Protein AF-A0A2V1CZU1-F1 (afdb_monomer)

pLDDT: mean 90.58, std 10.66, range [36.66, 98.12]

Mean predicted aligned error: 4.6 Å

InterPro domains:
  IPR055530 Repeat of unknown function DUF7104 [PF23397] (1-19)
  IPR055530 Repeat of unknown function DUF7104 [PF23397] (21-51)
  IPR055530 Repeat of unknown function DUF7104 [PF23397] (53-82)
  IPR055530 Repeat of unknown function DUF7104 [PF23397] (85-114)
  IPR055530 Repeat of unknown function DUF7104 [PF23397] (117-147)

Foldseek 3Di:
DVVVLLCLLLDQPCSLVVNVVCCVPPVVVDQDDPSSLLSLLLRQHCSLNSNLVCCVPPVVNDDQAQVSLLSLLLRQHCSQSSNVSVCVSQPPVHDDDPSSLLSLLLRQRCSLVNNVVVCVRPFLAAADEPSSLVSLVNRPRCSVSSVVVCVVRHPDHDDD

Organism: NCBI:txid97972

Structure (mmCIF, N/CA/C/O backbone):
data_AF-A0A2V1CZU1-F1
#
_entry.id   AF-A0A2V1CZU1-F1
#
loop_
_atom_site.group_PDB
_atom_site.id
_atom_site.type_symbol
_atom_site.label_atom_id
_atom_site.label_alt_id
_atom_site.label_comp_id
_atom_site.label_asym_id
_atom_site.label_entity_id
_atom_site.label_seq_id
_atom_site.pdbx_PDB_ins_code
_atom_site.Cartn_x
_atom_site.Cartn_y
_atom_site.Cartn_z
_atom_site.occupancy
_atom_site.B_iso_or_equiv
_atom_site.auth_seq_id
_atom_site.auth_comp_id
_atom_site.auth_asym_id
_atom_site.auth_atom_id
_atom_site.pdbx_PDB_model_num
ATOM 1 N N . THR A 1 1 ? -15.386 12.078 17.035 1.00 81.06 1 THR A N 1
ATOM 2 C CA . THR A 1 1 ? -15.206 10.619 17.177 1.00 81.06 1 THR A CA 1
ATOM 3 C C . THR A 1 1 ? -14.234 10.121 16.135 1.00 81.06 1 THR A C 1
ATOM 5 O O . THR A 1 1 ? -13.169 9.688 16.531 1.00 81.06 1 THR A O 1
ATOM 8 N N . GLU A 1 2 ? -14.512 10.308 14.842 1.00 88.62 2 GLU A N 1
ATOM 9 C CA . GLU A 1 2 ? -13.613 9.933 13.735 1.00 88.62 2 GLU A CA 1
ATOM 10 C C . GLU A 1 2 ? -12.186 10.499 13.844 1.00 88.62 2 GLU A C 1
ATOM 12 O O . GLU A 1 2 ? -11.244 9.719 13.841 1.00 88.62 2 GLU A O 1
ATOM 17 N N . GLU A 1 3 ? -12.020 11.810 14.060 1.00 92.81 3 GLU A N 1
ATOM 18 C CA . GLU A 1 3 ? -10.689 12.441 14.201 1.00 92.81 3 GLU A CA 1
ATOM 19 C C . GLU A 1 3 ? -9.799 11.784 15.264 1.00 92.81 3 GLU A C 1
ATOM 21 O O . GLU A 1 3 ? -8.593 11.645 15.081 1.00 92.81 3 GLU A O 1
ATOM 26 N N . ILE A 1 4 ? -10.394 11.337 16.376 1.00 93.69 4 ILE A N 1
ATOM 27 C CA . ILE A 1 4 ? -9.654 10.653 17.441 1.00 93.69 4 ILE A CA 1
ATOM 28 C C . ILE A 1 4 ? -9.198 9.280 16.946 1.00 93.69 4 ILE A C 1
ATOM 30 O O . ILE A 1 4 ? -8.039 8.925 17.126 1.00 93.69 4 ILE A O 1
ATOM 34 N N . ILE A 1 5 ? -10.083 8.522 16.293 1.00 96.19 5 ILE A N 1
ATOM 35 C CA . ILE A 1 5 ? -9.761 7.187 15.773 1.00 96.19 5 ILE A CA 1
ATOM 36 C C . ILE A 1 5 ? -8.696 7.276 14.675 1.00 96.19 5 ILE A C 1
ATOM 38 O O . ILE A 1 5 ? -7.747 6.497 14.678 1.00 96.19 5 ILE A O 1
ATOM 42 N N . LYS A 1 6 ? -8.793 8.272 13.790 1.00 97.31 6 LYS A N 1
ATOM 43 C CA . LYS A 1 6 ? -7.788 8.559 12.762 1.00 97.31 6 LYS A CA 1
ATOM 44 C C . LYS A 1 6 ? -6.435 8.916 13.383 1.00 97.31 6 LYS A C 1
ATOM 46 O O . LYS A 1 6 ? -5.415 8.365 12.977 1.00 97.31 6 LYS A O 1
ATOM 51 N N . ALA A 1 7 ? -6.420 9.787 14.395 1.00 97.19 7 ALA A N 1
ATOM 52 C CA . ALA A 1 7 ? -5.196 10.153 15.108 1.00 97.19 7 ALA A CA 1
ATOM 53 C C . ALA A 1 7 ? -4.551 8.951 15.815 1.00 97.19 7 ALA A C 1
ATOM 55 O O . ALA A 1 7 ? -3.328 8.837 15.836 1.00 97.19 7 ALA A O 1
ATOM 56 N N . VAL A 1 8 ? -5.361 8.042 16.365 1.00 97.19 8 VAL A N 1
ATOM 57 C CA . VAL A 1 8 ? -4.884 6.790 16.967 1.00 97.19 8 VAL A CA 1
ATOM 58 C C . VAL A 1 8 ? -4.310 5.857 15.901 1.00 97.19 8 VAL A C 1
ATOM 60 O O . VAL A 1 8 ? -3.212 5.342 16.085 1.00 97.19 8 VAL A O 1
ATOM 63 N N . ALA A 1 9 ? -4.993 5.687 14.768 1.00 97.50 9 ALA A N 1
ATOM 64 C CA . ALA A 1 9 ? -4.519 4.849 13.668 1.00 97.50 9 ALA A CA 1
ATOM 65 C C . ALA A 1 9 ? -3.177 5.334 13.086 1.00 97.50 9 ALA A C 1
ATOM 67 O O . ALA A 1 9 ? -2.293 4.531 12.787 1.00 97.50 9 ALA A O 1
ATOM 68 N N . GLY A 1 10 ? -2.999 6.653 12.983 1.00 97.12 10 GLY A N 1
ATOM 69 C CA . GLY A 1 10 ? -1.752 7.283 12.546 1.00 97.12 10 GLY A CA 1
ATOM 70 C C . GLY A 1 10 ? -0.677 7.418 13.634 1.00 97.12 10 GLY A C 1
ATOM 71 O O . GLY A 1 10 ? 0.387 7.972 13.364 1.00 97.12 10 GLY A O 1
ATOM 72 N N . ASN A 1 11 ? -0.926 6.966 14.867 1.00 97.44 11 ASN A N 1
ATOM 73 C CA . ASN A 1 11 ? 0.036 7.103 15.956 1.00 97.44 11 ASN A CA 1
ATOM 74 C C . ASN A 1 11 ? 1.148 6.049 15.839 1.00 97.44 11 ASN A C 1
ATOM 76 O O . ASN A 1 11 ? 0.887 4.849 15.856 1.00 97.44 11 ASN A O 1
ATOM 80 N N . THR A 1 12 ? 2.397 6.505 15.747 1.00 95.25 12 THR A N 1
ATOM 81 C CA . THR A 1 12 ? 3.574 5.652 15.512 1.00 95.25 12 THR A CA 1
ATOM 82 C C . THR A 1 12 ? 4.163 5.022 16.777 1.00 95.25 12 THR A C 1
ATOM 84 O O . THR A 1 12 ? 5.181 4.345 16.686 1.00 95.25 12 THR A O 1
ATOM 87 N N . GLU A 1 13 ? 3.609 5.313 17.956 1.00 93.56 13 GLU A N 1
ATOM 88 C CA . GLU A 1 13 ? 4.175 4.886 19.240 1.00 93.56 13 GLU A CA 1
ATOM 89 C C . GLU A 1 13 ? 3.252 3.883 19.944 1.00 93.56 13 GLU A C 1
ATOM 91 O O . GLU A 1 13 ? 3.618 2.725 20.079 1.00 93.56 13 GLU A O 1
ATOM 96 N N . ASN A 1 14 ? 2.046 4.304 20.344 1.00 93.44 14 ASN A N 1
ATOM 97 C CA . ASN A 1 14 ? 1.077 3.473 21.081 1.00 93.44 14 ASN A CA 1
ATOM 98 C C . ASN A 1 14 ? -0.254 3.311 20.319 1.00 93.44 14 ASN A C 1
ATOM 100 O O . ASN A 1 14 ? -1.307 3.094 20.924 1.00 93.44 14 ASN A O 1
ATOM 104 N N . GLY A 1 15 ? -0.251 3.528 18.997 1.00 93.44 15 GLY A N 1
ATOM 105 C CA . GLY A 1 15 ? -1.468 3.508 18.180 1.00 93.44 15 GLY A CA 1
ATOM 106 C C . GLY A 1 15 ? -2.199 2.171 18.241 1.00 93.44 15 GLY A C 1
ATOM 107 O O . GLY A 1 15 ? -3.422 2.144 18.361 1.00 93.44 15 GLY A O 1
ATOM 108 N N . THR A 1 16 ? -1.449 1.070 18.247 1.00 94.88 16 THR A N 1
ATOM 109 C CA . THR A 1 16 ? -1.988 -0.290 18.323 1.00 94.88 16 THR A CA 1
ATOM 110 C C . THR A 1 16 ? -2.690 -0.548 19.655 1.00 94.88 16 THR A C 1
ATOM 112 O O . THR A 1 16 ? -3.846 -0.961 19.664 1.00 94.88 16 THR A O 1
ATOM 115 N N . GLU A 1 17 ? -2.037 -0.270 20.786 1.00 96.56 17 GLU A N 1
ATOM 116 C CA . GLU A 1 17 ? -2.588 -0.501 22.126 1.00 96.56 17 GLU A CA 1
ATOM 117 C C . GLU A 1 17 ? -3.839 0.345 22.362 1.00 96.56 17 GLU A C 1
ATOM 119 O O . GLU A 1 17 ? -4.847 -0.148 22.873 1.00 96.56 17 GLU A O 1
ATOM 124 N N . VAL A 1 18 ? -3.798 1.617 21.955 1.00 96.19 18 VAL A N 1
ATOM 125 C CA . VAL A 1 18 ? -4.944 2.517 22.104 1.00 96.19 18 VAL A CA 1
ATOM 126 C C . VAL A 1 18 ? -6.090 2.097 21.180 1.00 96.19 18 VAL A C 1
ATOM 128 O O . VAL A 1 18 ? -7.238 2.102 21.623 1.00 96.19 18 VAL A O 1
ATOM 131 N N . MET A 1 19 ? -5.814 1.690 19.935 1.00 96.12 19 MET A N 1
ATOM 132 C CA . MET A 1 19 ? -6.851 1.195 19.021 1.00 96.12 19 MET A CA 1
ATOM 133 C C . MET A 1 19 ? -7.529 -0.061 19.576 1.00 96.12 19 MET A C 1
ATOM 135 O O . MET A 1 19 ? -8.756 -0.133 19.582 1.00 96.12 19 MET A O 1
ATOM 139 N N . THR A 1 20 ? -6.751 -1.011 20.102 1.00 96.00 20 THR A N 1
ATOM 140 C CA . THR A 1 20 ? -7.276 -2.226 20.741 1.00 96.00 20 THR A CA 1
ATOM 141 C C . THR A 1 20 ? -8.222 -1.880 21.887 1.00 96.00 20 THR A C 1
ATOM 143 O O . THR A 1 20 ? -9.376 -2.303 21.872 1.00 96.00 20 THR A O 1
ATOM 146 N N . LEU A 1 21 ? -7.793 -1.030 22.828 1.00 95.88 21 LEU A N 1
ATOM 147 C CA . LEU A 1 21 ? -8.630 -0.630 23.964 1.00 95.88 21 LEU A CA 1
ATOM 148 C C . LEU A 1 21 ? -9.937 0.038 23.519 1.00 95.88 21 LEU A C 1
ATOM 150 O O . LEU A 1 21 ? -10.995 -0.218 24.100 1.00 95.88 21 LEU A O 1
ATOM 154 N N . LEU A 1 22 ? -9.875 0.891 22.495 1.00 94.44 22 LEU A N 1
ATOM 155 C CA . LEU A 1 22 ? -11.045 1.579 21.957 1.00 94.44 22 LEU A CA 1
ATOM 156 C C . LEU A 1 22 ? -12.037 0.602 21.317 1.00 94.44 22 LEU A C 1
ATOM 158 O O . LEU A 1 22 ? -13.234 0.700 21.586 1.00 94.44 22 LEU A O 1
ATOM 162 N N . LEU A 1 23 ? -11.553 -0.351 20.518 1.00 92.38 23 LEU A N 1
ATOM 163 C CA . LEU A 1 23 ? -12.398 -1.361 19.881 1.00 92.38 23 LEU A CA 1
ATOM 164 C C . LEU A 1 23 ? -13.007 -2.334 20.900 1.00 92.38 23 LEU A C 1
ATOM 166 O O . LEU A 1 23 ? -14.179 -2.676 20.771 1.00 92.38 23 LEU A O 1
ATOM 170 N N . GLU A 1 24 ? -12.269 -2.719 21.942 1.00 93.56 24 GLU A N 1
ATOM 171 C CA . GLU A 1 24 ? -12.769 -3.608 23.001 1.00 93.56 24 GLU A CA 1
ATOM 172 C C . GLU A 1 24 ? -13.875 -2.969 23.851 1.00 93.56 24 GLU A C 1
ATOM 174 O O . GLU A 1 24 ? -14.840 -3.636 24.216 1.00 93.56 24 GLU A O 1
ATOM 179 N N . HIS A 1 25 ? -13.752 -1.678 24.178 1.00 94.00 25 HIS A N 1
ATOM 180 C CA . HIS A 1 25 ? -14.673 -1.020 25.113 1.00 94.00 25 HIS A CA 1
ATOM 181 C C . HIS A 1 25 ? -15.806 -0.259 24.422 1.00 94.00 25 HIS A C 1
ATOM 183 O O . HIS A 1 25 ? -16.839 -0.014 25.043 1.00 94.00 25 HIS A O 1
ATOM 189 N N . ARG A 1 26 ? -15.601 0.180 23.173 1.00 91.81 26 ARG A N 1
ATOM 190 C CA . ARG A 1 26 ? -16.533 1.047 22.430 1.00 91.81 26 ARG A CA 1
ATOM 191 C C . ARG A 1 26 ? -16.627 0.690 20.944 1.00 91.81 26 ARG A C 1
ATOM 193 O O . ARG A 1 26 ? -16.962 1.551 20.133 1.00 91.81 26 ARG A O 1
ATOM 200 N N . GLY A 1 27 ? -16.341 -0.558 20.572 1.00 88.19 27 GLY A N 1
ATOM 201 C CA . GLY A 1 27 ? -16.306 -1.011 19.177 1.00 88.19 27 GLY A CA 1
ATOM 202 C C . GLY A 1 27 ? -17.561 -0.667 18.370 1.00 88.19 27 GLY A C 1
ATOM 203 O O . GLY A 1 27 ? -17.436 -0.164 17.253 1.00 88.19 27 GLY A O 1
ATOM 204 N N . ASP A 1 28 ? -18.746 -0.841 18.960 1.00 89.00 28 ASP A N 1
ATOM 205 C CA . ASP A 1 28 ? -20.041 -0.551 18.319 1.00 89.00 28 ASP A CA 1
ATOM 206 C C . ASP A 1 28 ? -20.272 0.949 18.061 1.00 89.00 28 ASP A C 1
ATOM 208 O O . ASP A 1 28 ? -21.059 1.334 17.198 1.00 89.00 28 ASP A O 1
ATOM 212 N N . GLU A 1 29 ? -19.578 1.818 18.797 1.00 90.81 29 GLU A N 1
ATOM 213 C CA . GLU A 1 29 ? -19.646 3.273 18.634 1.00 90.81 29 GLU A CA 1
ATOM 214 C C . GLU A 1 29 ? -18.592 3.801 17.647 1.00 90.81 29 GLU A C 1
ATOM 216 O O . GLU A 1 29 ? -18.620 4.974 17.254 1.00 90.81 29 GLU A O 1
ATOM 221 N N . ILE A 1 30 ? -17.635 2.952 17.266 1.00 90.88 30 ILE A N 1
ATOM 222 C CA . ILE A 1 30 ? -16.520 3.296 16.393 1.00 90.88 30 ILE A CA 1
ATOM 223 C C . ILE A 1 30 ? -16.853 2.886 14.965 1.00 90.88 30 ILE A C 1
ATOM 225 O O . ILE A 1 30 ? -17.079 1.716 14.648 1.00 90.88 30 ILE A O 1
ATOM 229 N N . LYS A 1 31 ? -16.815 3.881 14.081 1.00 91.06 31 LYS A N 1
ATOM 230 C CA . LYS A 1 31 ? -16.886 3.683 12.639 1.00 91.06 31 LYS A CA 1
ATOM 231 C C . LYS A 1 31 ? -15.475 3.659 12.065 1.00 91.06 31 LYS A C 1
ATOM 233 O O . LYS A 1 31 ? -14.727 4.619 12.252 1.00 91.06 31 LYS A O 1
ATOM 238 N N . ILE A 1 32 ? -15.138 2.591 11.348 1.00 94.00 32 ILE A N 1
ATOM 239 C CA . ILE A 1 32 ? -13.902 2.519 10.570 1.00 94.00 32 ILE A CA 1
ATOM 240 C C . ILE A 1 32 ? -14.173 3.171 9.215 1.00 94.00 32 ILE A C 1
ATOM 242 O O . ILE A 1 32 ? -14.901 2.633 8.386 1.00 94.00 32 ILE A O 1
ATOM 246 N N . THR A 1 33 ? -13.667 4.389 9.028 1.00 95.31 33 THR A N 1
ATOM 247 C CA . THR A 1 33 ? -13.812 5.147 7.779 1.00 95.31 33 THR A CA 1
ATOM 248 C C . THR A 1 33 ? -12.577 4.990 6.903 1.00 95.31 33 THR A C 1
ATOM 250 O O . THR A 1 33 ? -11.516 4.591 7.382 1.00 95.31 33 THR A O 1
ATOM 253 N N . GLU A 1 34 ? -12.693 5.333 5.619 1.00 95.00 34 GLU A N 1
ATOM 254 C CA . GLU A 1 34 ? -11.558 5.300 4.690 1.00 95.00 34 GLU A CA 1
ATOM 255 C C . GLU A 1 34 ? -10.370 6.118 5.216 1.00 95.00 34 GLU A C 1
ATOM 257 O O . GLU A 1 34 ? -9.238 5.652 5.160 1.00 95.00 34 GLU A O 1
ATOM 262 N N . GLU A 1 35 ? -10.609 7.2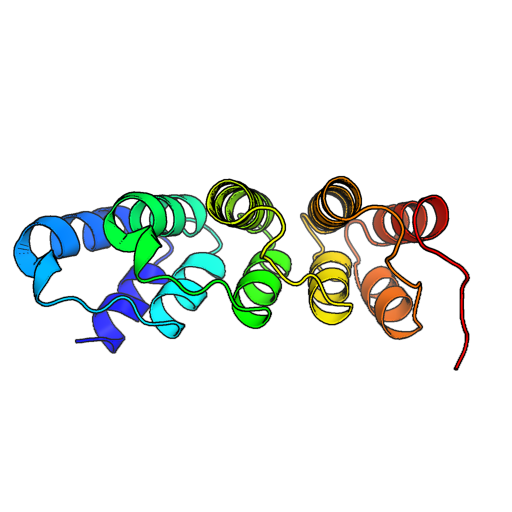78 5.836 1.00 96.31 35 GLU A N 1
ATOM 263 C CA . GLU A 1 35 ? -9.528 8.086 6.406 1.00 96.31 35 GLU A CA 1
ATOM 264 C C . GLU A 1 35 ? -8.801 7.413 7.576 1.00 96.31 35 GLU A C 1
ATOM 266 O O . GLU A 1 35 ? -7.586 7.567 7.708 1.00 96.31 35 GLU A O 1
ATOM 271 N N . VAL A 1 36 ? -9.514 6.655 8.417 1.00 97.06 36 VAL A N 1
ATOM 272 C CA . VAL A 1 36 ? -8.903 5.862 9.497 1.00 97.06 36 VAL A CA 1
ATOM 273 C C . VAL A 1 36 ? -8.010 4.773 8.908 1.00 97.06 36 VAL A C 1
ATOM 275 O O . VAL A 1 36 ? -6.888 4.569 9.371 1.00 97.06 36 VAL A O 1
ATOM 278 N N . VAL A 1 37 ? -8.493 4.095 7.867 1.00 97.44 37 VAL A N 1
ATOM 279 C CA . VAL A 1 37 ? -7.763 3.015 7.195 1.00 97.44 37 VAL A CA 1
ATOM 280 C C . VAL A 1 37 ? -6.534 3.565 6.460 1.00 97.44 37 VAL A C 1
ATOM 282 O O . VAL A 1 37 ? -5.449 3.006 6.593 1.00 97.44 37 VAL A O 1
ATOM 285 N N . MET A 1 38 ? -6.653 4.701 5.765 1.00 98.06 38 MET A N 1
ATOM 286 C CA . MET A 1 38 ? -5.513 5.384 5.140 1.00 98.06 38 MET A CA 1
ATOM 287 C C . MET A 1 38 ? -4.479 5.839 6.175 1.00 98.06 38 MET A C 1
ATOM 289 O O 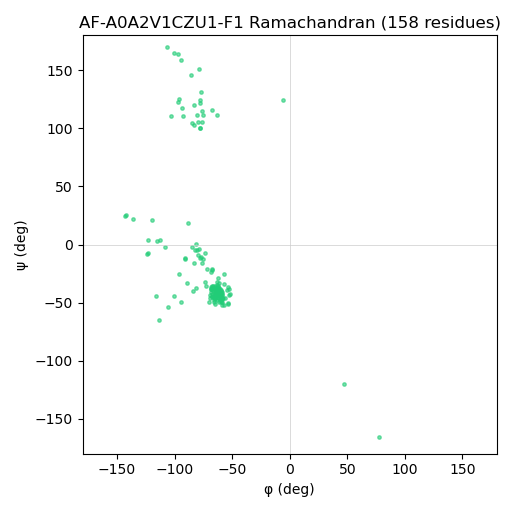. MET A 1 38 ? -3.280 5.697 5.942 1.00 98.06 38 MET A O 1
ATOM 293 N N . ALA A 1 39 ? -4.918 6.349 7.332 1.00 98.06 39 ALA A N 1
ATOM 294 C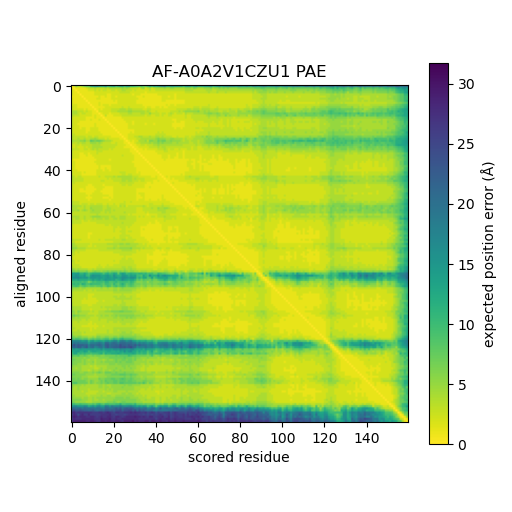 CA . ALA A 1 39 ? -4.008 6.727 8.412 1.00 98.06 39 ALA A CA 1
ATOM 295 C C . ALA A 1 39 ? -3.226 5.519 8.951 1.00 98.06 39 ALA A C 1
ATOM 297 O O . ALA A 1 39 ? -2.027 5.639 9.196 1.00 98.06 39 ALA A O 1
ATOM 298 N N . ALA A 1 40 ? -3.871 4.355 9.080 1.00 98.12 40 ALA A N 1
ATOM 299 C CA . ALA A 1 40 ? -3.195 3.110 9.437 1.00 98.12 40 ALA A CA 1
ATOM 300 C C . ALA A 1 40 ? -2.211 2.661 8.342 1.00 98.12 40 ALA A C 1
ATOM 302 O O . ALA A 1 40 ? -1.055 2.375 8.636 1.00 98.12 40 ALA A O 1
ATOM 303 N N . ALA A 1 41 ? -2.625 2.652 7.073 1.00 98.12 41 ALA A N 1
ATOM 304 C CA . ALA A 1 41 ? -1.770 2.230 5.962 1.00 98.12 41 ALA A CA 1
ATOM 305 C C . ALA A 1 41 ? -0.538 3.133 5.762 1.00 98.12 41 ALA A C 1
ATOM 307 O O . ALA A 1 41 ? 0.542 2.647 5.425 1.00 98.12 41 ALA A O 1
ATOM 308 N N . GLY A 1 42 ? -0.678 4.438 6.006 1.00 97.88 42 GLY A N 1
ATOM 309 C CA . GLY A 1 42 ? 0.413 5.414 5.942 1.00 97.88 42 GLY A CA 1
ATOM 310 C C . GLY A 1 42 ? 1.280 5.487 7.204 1.00 97.88 42 GLY A C 1
ATOM 311 O O . GLY A 1 42 ? 2.268 6.220 7.221 1.00 97.88 42 GLY A O 1
ATOM 312 N N . ASN A 1 43 ? 0.941 4.755 8.268 1.00 97.94 43 ASN A N 1
ATOM 313 C CA . ASN A 1 43 ? 1.714 4.751 9.506 1.00 97.94 43 ASN A CA 1
ATOM 314 C C . ASN A 1 43 ? 2.986 3.907 9.327 1.00 97.94 43 ASN A C 1
ATOM 316 O O . ASN A 1 43 ? 2.945 2.695 9.117 1.00 97.94 43 ASN A O 1
ATOM 320 N N . SER A 1 44 ? 4.141 4.561 9.407 1.00 95.31 44 SER A N 1
ATOM 321 C CA . SER A 1 44 ? 5.437 3.955 9.099 1.00 95.31 44 SER A CA 1
ATOM 322 C C . SER A 1 44 ? 6.026 3.094 10.216 1.00 95.31 44 SER A C 1
ATOM 324 O O . SER A 1 44 ? 7.026 2.427 9.992 1.00 95.31 44 SER A O 1
ATOM 326 N N . LYS A 1 45 ? 5.460 3.091 11.427 1.00 94.44 45 LYS A N 1
ATOM 327 C CA . LYS A 1 45 ? 5.992 2.263 12.526 1.00 94.44 45 LYS A CA 1
ATOM 328 C C . LYS A 1 45 ? 5.023 1.197 12.998 1.00 94.44 45 LYS A C 1
ATOM 330 O O . LYS A 1 45 ? 5.433 0.070 13.229 1.00 94.44 45 LYS A O 1
ATOM 335 N N . SER A 1 46 ? 3.757 1.571 13.155 1.00 95.38 46 SER A N 1
ATOM 336 C CA . SER A 1 46 ? 2.709 0.701 13.703 1.00 95.38 46 SER A CA 1
ATOM 337 C C . SER A 1 46 ? 1.631 0.384 12.672 1.00 95.38 46 SER A C 1
ATOM 339 O O . SER A 1 46 ? 0.632 -0.252 12.999 1.00 95.38 46 SER A O 1
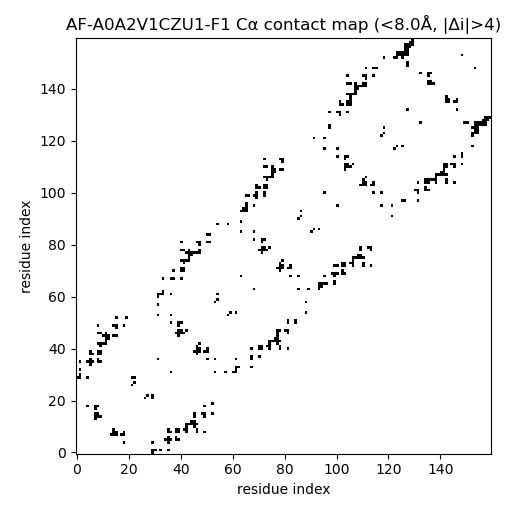ATOM 341 N N . GLY A 1 47 ? 1.787 0.851 11.427 1.00 96.75 47 GLY A N 1
ATOM 342 C CA . GLY A 1 47 ? 0.752 0.720 10.406 1.00 96.75 47 GLY A CA 1
ATOM 343 C C . GLY A 1 47 ? 0.409 -0.722 10.094 1.00 96.75 47 GLY A C 1
ATOM 344 O O . GLY A 1 47 ? -0.763 -1.049 9.959 1.00 96.75 47 GLY A O 1
ATOM 345 N N . LYS A 1 48 ? 1.401 -1.616 10.083 1.00 97.19 48 LYS A N 1
ATOM 346 C CA . LYS A 1 48 ? 1.168 -3.051 9.917 1.00 97.19 48 LYS A CA 1
ATOM 347 C C . LYS A 1 48 ? 0.261 -3.610 11.016 1.00 97.19 48 LYS A C 1
ATOM 349 O O . LYS A 1 48 ? -0.716 -4.288 10.710 1.00 97.19 48 LYS A O 1
ATOM 354 N N . GLU A 1 49 ? 0.580 -3.356 12.280 1.00 97.88 49 GLU A N 1
ATOM 355 C CA . GLU A 1 49 ? -0.144 -3.894 13.434 1.00 97.88 49 GLU A CA 1
ATOM 356 C C . GLU A 1 49 ? -1.553 -3.308 13.531 1.00 97.88 49 GLU A C 1
ATOM 358 O O . GLU A 1 49 ? -2.516 -4.057 13.705 1.00 97.88 49 GLU A O 1
ATOM 363 N N . VAL A 1 50 ? -1.691 -1.991 13.347 1.00 97.75 50 VAL A N 1
ATOM 364 C CA . VAL A 1 50 ? -2.998 -1.323 13.318 1.00 97.75 50 VAL A CA 1
ATOM 365 C C . VAL A 1 50 ? -3.833 -1.847 12.150 1.00 97.75 50 VAL A C 1
ATOM 367 O O . VAL A 1 50 ? -4.999 -2.187 12.337 1.00 97.75 50 VAL A O 1
ATOM 370 N N . MET A 1 51 ? -3.258 -1.967 10.952 1.00 97.69 51 MET A N 1
ATOM 371 C CA . MET A 1 51 ? -3.998 -2.433 9.780 1.00 97.69 51 MET A CA 1
ATOM 372 C C . MET A 1 51 ? -4.408 -3.901 9.916 1.00 97.69 51 MET A C 1
ATOM 374 O O . MET A 1 51 ? -5.535 -4.264 9.583 1.00 97.69 51 MET A O 1
ATOM 378 N N . LYS A 1 52 ? -3.548 -4.743 10.494 1.00 97.31 52 LYS A N 1
ATOM 379 C CA . LYS A 1 52 ? -3.897 -6.124 10.831 1.00 97.31 52 LYS A CA 1
ATOM 380 C C . LYS A 1 52 ? -5.094 -6.181 11.786 1.00 97.31 52 LYS A C 1
ATOM 382 O O . LYS A 1 52 ? -6.060 -6.878 11.490 1.00 97.31 52 LYS A O 1
ATOM 387 N N . LEU A 1 53 ? -5.065 -5.407 12.872 1.00 96.31 53 LEU A N 1
ATOM 388 C CA . LEU A 1 53 ? -6.159 -5.334 13.846 1.00 96.31 53 LEU A CA 1
ATOM 389 C C . LEU A 1 53 ? -7.482 -4.903 13.190 1.00 96.31 53 LEU A C 1
ATOM 391 O O . LEU A 1 53 ? -8.523 -5.521 13.415 1.00 96.31 53 LEU A O 1
ATOM 395 N N . LEU A 1 54 ? -7.441 -3.860 12.355 1.00 95.62 54 LEU A N 1
ATOM 396 C CA . LEU A 1 54 ? -8.619 -3.356 11.648 1.00 95.62 54 LEU A CA 1
ATOM 397 C C . LEU A 1 54 ? -9.197 -4.397 10.673 1.00 95.62 54 LEU 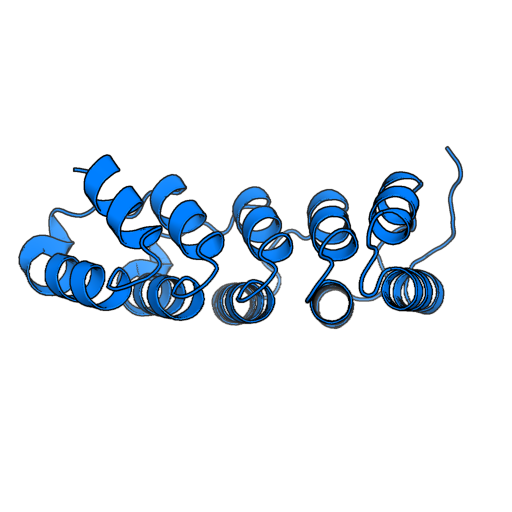A C 1
ATOM 399 O O . LEU A 1 54 ? -10.413 -4.574 10.629 1.00 95.62 54 LEU A O 1
ATOM 403 N N . LEU A 1 55 ? -8.350 -5.113 9.926 1.00 94.69 55 LEU A N 1
ATOM 404 C CA . LEU A 1 55 ? -8.787 -6.163 8.997 1.00 94.69 55 LEU A CA 1
ATOM 405 C C . LEU A 1 55 ? -9.355 -7.392 9.719 1.00 94.69 55 LEU A C 1
ATOM 407 O O . LEU A 1 55 ? -10.336 -7.968 9.250 1.00 94.69 55 LEU A O 1
ATOM 411 N N . GLU A 1 56 ? -8.768 -7.791 10.849 1.00 93.62 56 GLU A N 1
ATOM 412 C CA . GL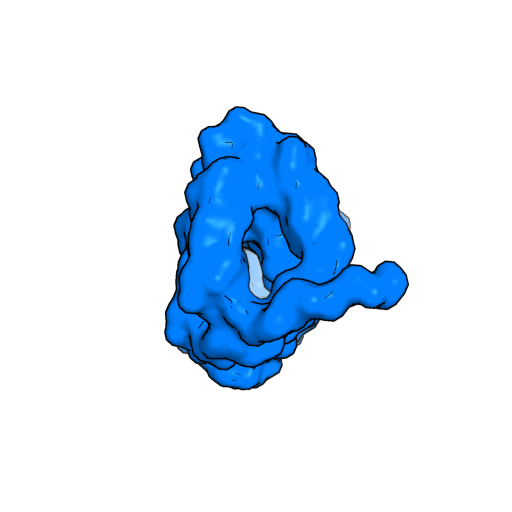U A 1 56 ? -9.225 -8.946 11.633 1.00 93.62 56 GLU A CA 1
ATOM 413 C C . GLU A 1 56 ? -10.575 -8.688 12.308 1.00 93.62 56 GLU A C 1
ATOM 415 O O . GLU A 1 56 ? -11.454 -9.548 12.269 1.00 93.62 56 GLU A O 1
ATOM 420 N N . LEU A 1 57 ? -10.760 -7.505 12.900 1.00 91.94 57 LEU A N 1
ATOM 421 C CA . LEU A 1 57 ? -11.968 -7.194 13.666 1.00 91.94 57 LEU A CA 1
ATOM 422 C C . LEU A 1 57 ? -13.090 -6.595 12.815 1.00 91.94 57 LEU A C 1
ATOM 424 O O . LEU A 1 57 ? -14.261 -6.799 13.126 1.00 91.94 57 LEU A O 1
ATOM 428 N N . ARG A 1 58 ? -12.751 -5.819 11.778 1.00 90.75 58 ARG A N 1
ATOM 429 C CA . ARG A 1 58 ? -13.701 -4.989 11.013 1.00 90.75 58 ARG A CA 1
ATOM 430 C C . ARG A 1 58 ? -13.479 -5.071 9.502 1.00 90.75 58 ARG A C 1
ATOM 432 O O . ARG A 1 58 ? -13.916 -4.191 8.768 1.00 90.75 58 ARG A O 1
ATOM 439 N N . GLY A 1 59 ? -12.831 -6.129 9.011 1.00 90.12 59 GLY A N 1
ATOM 440 C CA . GLY A 1 59 ? -12.460 -6.263 7.599 1.00 90.12 59 GLY A CA 1
ATOM 441 C C . GLY A 1 59 ? -13.620 -6.181 6.602 1.00 90.12 59 GLY A C 1
ATOM 442 O O . GLY A 1 59 ? -13.396 -5.793 5.461 1.00 90.12 59 GLY A O 1
ATOM 443 N N . ASP A 1 60 ? -14.850 -6.502 7.013 1.00 89.94 60 ASP A N 1
ATOM 444 C CA . ASP A 1 60 ? -16.039 -6.400 6.150 1.00 89.94 60 ASP A CA 1
ATOM 445 C C . ASP A 1 60 ? -16.530 -4.955 5.960 1.00 89.94 60 ASP A C 1
ATOM 447 O O . ASP A 1 60 ? -17.286 -4.675 5.033 1.00 89.94 60 ASP A O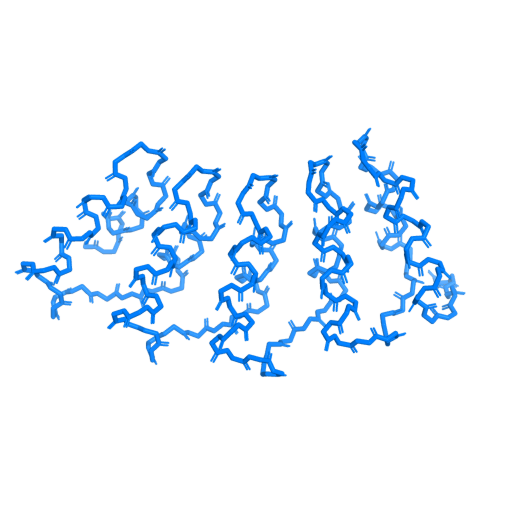 1
ATOM 451 N N . GLU A 1 61 ? -16.075 -4.024 6.801 1.00 90.38 61 GLU A N 1
ATOM 452 C CA . GLU A 1 61 ? -16.361 -2.588 6.678 1.00 90.38 61 GLU A CA 1
ATOM 453 C C . GLU A 1 61 ? -15.316 -1.849 5.842 1.00 90.38 61 GLU A C 1
ATOM 455 O O . GLU A 1 61 ? -15.518 -0.694 5.464 1.00 90.38 61 GLU A O 1
ATOM 460 N N . ILE A 1 62 ? -14.188 -2.502 5.562 1.00 92.00 62 ILE A N 1
ATOM 461 C CA . ILE A 1 62 ? -13.053 -1.891 4.886 1.00 92.00 62 ILE A CA 1
ATOM 462 C C . ILE A 1 62 ? -13.179 -2.128 3.387 1.00 92.00 62 ILE A C 1
ATOM 464 O O . ILE A 1 62 ? -12.997 -3.236 2.878 1.00 92.00 62 ILE A O 1
ATOM 468 N N . ASN A 1 63 ? -13.435 -1.039 2.669 1.00 90.44 63 ASN A N 1
ATOM 469 C CA . ASN A 1 63 ? -13.315 -1.009 1.222 1.00 90.44 63 ASN A CA 1
ATOM 470 C C . ASN A 1 63 ? -11.853 -0.758 0.854 1.00 90.44 63 ASN A C 1
ATOM 472 O O . ASN A 1 63 ? -11.285 0.267 1.228 1.00 90.44 63 ASN A O 1
ATOM 476 N N . ILE A 1 64 ? -11.246 -1.691 0.121 1.00 90.62 64 ILE A N 1
ATOM 477 C CA . ILE A 1 64 ? -9.882 -1.518 -0.380 1.00 90.62 64 ILE A CA 1
ATOM 478 C C . ILE A 1 64 ? -9.953 -0.708 -1.672 1.00 90.62 64 ILE A C 1
ATOM 480 O O . ILE A 1 64 ? -10.364 -1.222 -2.710 1.00 90.62 64 ILE A O 1
ATOM 484 N N . THR A 1 65 ? -9.607 0.574 -1.577 1.00 92.44 65 THR A N 1
ATOM 485 C CA . THR A 1 65 ? -9.585 1.516 -2.700 1.00 92.44 65 THR A CA 1
ATOM 486 C C . THR A 1 65 ? -8.190 1.604 -3.311 1.00 92.44 65 THR A C 1
ATOM 488 O O . THR A 1 65 ? -7.195 1.290 -2.659 1.00 92.44 65 THR A O 1
ATOM 491 N N . GLU A 1 66 ? -8.100 2.059 -4.562 1.00 92.19 66 GLU A N 1
ATOM 492 C CA . GLU A 1 66 ? -6.816 2.356 -5.212 1.00 92.19 66 GLU A CA 1
ATOM 493 C C . GLU A 1 66 ? -5.965 3.308 -4.356 1.00 92.19 66 GLU A C 1
ATOM 495 O O . GLU A 1 66 ? -4.776 3.067 -4.153 1.00 92.19 66 GLU A O 1
ATOM 500 N N . GLU A 1 67 ? -6.586 4.349 -3.787 1.00 95.38 67 GLU A N 1
ATOM 501 C CA . GLU A 1 67 ? -5.892 5.332 -2.952 1.00 95.38 67 GLU A CA 1
ATOM 502 C C . GLU A 1 67 ? -5.281 4.689 -1.705 1.00 95.38 67 GLU A C 1
ATOM 504 O O . GLU A 1 67 ? -4.129 4.968 -1.372 1.00 95.38 67 GLU A O 1
ATOM 509 N N . LEU A 1 68 ? -6.002 3.772 -1.052 1.00 95.88 68 LEU A N 1
ATOM 510 C CA . LEU A 1 68 ? -5.476 3.031 0.090 1.00 95.88 68 LEU A CA 1
ATOM 511 C C . LEU A 1 68 ? -4.221 2.228 -0.280 1.00 95.88 68 LEU A C 1
ATOM 513 O O . LEU A 1 68 ? -3.229 2.244 0.453 1.00 95.88 68 LEU A O 1
ATOM 517 N N . VAL A 1 69 ? -4.246 1.538 -1.423 1.00 95.50 69 VAL A N 1
ATOM 518 C CA . VAL A 1 69 ? -3.099 0.745 -1.886 1.00 95.50 69 VAL A CA 1
ATOM 519 C C . VAL A 1 69 ? -1.942 1.657 -2.283 1.00 95.50 69 VAL A C 1
ATOM 521 O O . VAL A 1 69 ? -0.796 1.352 -1.964 1.00 95.50 69 VAL A O 1
ATOM 524 N N . LYS A 1 70 ? -2.221 2.808 -2.905 1.00 96.56 70 LYS A N 1
ATOM 525 C CA . LYS A 1 70 ? -1.213 3.821 -3.242 1.00 96.56 70 LYS A CA 1
ATOM 526 C C . LYS A 1 70 ? -0.533 4.384 -1.991 1.00 96.56 70 LYS A C 1
ATOM 528 O O . LYS A 1 70 ? 0.692 4.498 -1.959 1.00 96.56 70 LYS A O 1
ATOM 533 N N . VAL A 1 71 ? -1.302 4.683 -0.941 1.00 97.88 71 VAL A N 1
ATOM 534 C CA . VAL A 1 71 ? -0.772 5.117 0.364 1.00 97.88 71 VAL A CA 1
ATOM 535 C C . VAL A 1 71 ? 0.136 4.042 0.961 1.00 97.88 71 VAL A C 1
ATOM 537 O O . VAL A 1 71 ? 1.249 4.352 1.388 1.00 97.88 71 VAL A O 1
ATOM 540 N N . ALA A 1 72 ? -0.294 2.778 0.946 1.00 97.62 72 ALA A N 1
ATOM 541 C CA . ALA A 1 72 ? 0.531 1.668 1.414 1.00 97.62 72 ALA A CA 1
ATOM 542 C C . ALA A 1 72 ? 1.809 1.505 0.568 1.00 97.62 72 ALA A C 1
ATOM 544 O O . ALA A 1 72 ? 2.891 1.337 1.119 1.00 97.62 72 ALA A O 1
ATOM 545 N N . ALA A 1 73 ? 1.720 1.631 -0.757 1.00 97.44 73 ALA A N 1
ATOM 546 C CA . ALA A 1 73 ? 2.859 1.533 -1.672 1.00 97.44 73 ALA A CA 1
ATOM 547 C C . ALA A 1 73 ? 3.912 2.627 -1.433 1.00 97.44 73 ALA A C 1
ATOM 549 O O . ALA A 1 73 ? 5.113 2.369 -1.531 1.00 97.44 73 ALA A O 1
ATOM 550 N N . GLY A 1 74 ? 3.474 3.833 -1.065 1.00 97.44 74 GLY A N 1
ATOM 551 C CA . GLY A 1 74 ? 4.355 4.939 -0.691 1.00 97.44 74 GLY A CA 1
ATOM 552 C C . GLY A 1 74 ? 4.944 4.847 0.723 1.00 97.44 74 GLY A C 1
ATOM 553 O O . GLY A 1 74 ? 5.865 5.598 1.045 1.00 97.44 74 GLY A O 1
ATOM 554 N N . ASN A 1 75 ? 4.452 3.948 1.582 1.00 97.94 75 ASN A N 1
ATOM 555 C CA . ASN A 1 75 ? 4.972 3.785 2.938 1.00 97.94 75 ASN A CA 1
ATOM 556 C C . ASN A 1 75 ? 6.322 3.047 2.901 1.00 97.94 75 ASN A C 1
ATOM 558 O O . ASN A 1 75 ? 6.418 1.866 2.564 1.00 97.94 75 ASN A O 1
ATOM 562 N N . THR A 1 76 ? 7.388 3.770 3.235 1.00 96.06 76 THR A N 1
ATOM 563 C CA . THR A 1 76 ? 8.777 3.314 3.089 1.00 96.06 76 THR A CA 1
ATOM 564 C C . THR A 1 76 ? 9.189 2.241 4.093 1.00 96.06 76 THR A C 1
ATOM 566 O O . THR A 1 76 ? 10.130 1.498 3.819 1.00 96.06 76 THR A O 1
ATOM 569 N N . GLU A 1 77 ? 8.482 2.121 5.215 1.00 96.06 77 GLU A N 1
ATOM 570 C CA . GLU A 1 77 ? 8.854 1.227 6.317 1.00 96.06 77 GLU A CA 1
ATOM 571 C C . GLU A 1 77 ? 7.969 -0.025 6.384 1.00 96.06 77 GLU A C 1
ATOM 573 O O . GLU A 1 77 ? 8.484 -1.136 6.368 1.00 96.06 77 GLU A O 1
ATOM 578 N N . CYS A 1 78 ? 6.641 0.142 6.440 1.00 95.56 78 CYS A N 1
ATOM 579 C CA . CYS A 1 78 ? 5.687 -0.968 6.617 1.00 95.56 78 CYS A CA 1
ATOM 580 C C . CYS A 1 78 ? 4.801 -1.215 5.388 1.00 95.56 78 CYS A C 1
ATOM 582 O O . CYS A 1 78 ? 3.879 -2.033 5.439 1.00 95.56 78 CYS A O 1
ATOM 584 N N . GLY A 1 79 ? 5.022 -0.481 4.295 1.00 97.25 79 GLY A N 1
ATOM 585 C CA . GLY A 1 79 ? 4.132 -0.487 3.134 1.00 97.25 79 GLY A CA 1
ATOM 586 C C . GLY A 1 79 ? 3.966 -1.857 2.492 1.00 97.25 79 GLY A C 1
ATOM 587 O O . GLY A 1 79 ? 2.855 -2.259 2.148 1.00 97.25 79 GLY A O 1
ATOM 588 N N . LYS A 1 80 ? 5.058 -2.620 2.406 1.00 96.81 80 LYS A N 1
ATOM 589 C CA . LYS A 1 80 ? 5.048 -3.980 1.864 1.00 96.81 80 LYS A CA 1
ATOM 590 C C . LYS A 1 80 ? 4.151 -4.907 2.684 1.00 96.81 80 LYS A C 1
ATOM 592 O O . LYS A 1 80 ? 3.321 -5.610 2.116 1.00 96.81 80 LYS A O 1
ATOM 597 N N . GLU A 1 81 ? 4.307 -4.919 4.004 1.00 97.69 81 GLU A N 1
ATOM 598 C CA . GLU A 1 81 ? 3.514 -5.760 4.900 1.00 97.69 81 GLU A CA 1
ATOM 599 C C . GLU A 1 81 ? 2.041 -5.358 4.879 1.00 97.69 81 GLU A C 1
ATOM 601 O O . GLU A 1 81 ? 1.175 -6.229 4.903 1.00 97.69 81 GLU A O 1
ATOM 606 N N . VAL A 1 82 ? 1.747 -4.058 4.784 1.00 97.62 82 VAL A N 1
ATOM 607 C CA . VAL A 1 82 ? 0.374 -3.573 4.619 1.00 97.62 82 VAL A CA 1
ATOM 608 C C . VAL A 1 82 ? -0.221 -4.075 3.301 1.00 97.62 82 VAL A C 1
ATOM 610 O O . VAL A 1 82 ? -1.313 -4.635 3.320 1.00 97.62 82 VAL A O 1
ATOM 613 N N . ILE A 1 83 ? 0.490 -3.960 2.174 1.00 96.19 83 ILE A N 1
ATOM 614 C CA . ILE A 1 83 ? 0.012 -4.476 0.878 1.00 96.19 83 ILE A CA 1
ATOM 615 C C . ILE A 1 83 ? -0.233 -5.986 0.941 1.00 96.19 83 ILE A C 1
ATOM 617 O O . ILE A 1 83 ? -1.258 -6.446 0.445 1.00 96.19 83 ILE A O 1
ATOM 621 N N . MET A 1 84 ? 0.647 -6.752 1.592 1.00 95.69 84 MET A N 1
ATOM 622 C CA . MET A 1 84 ? 0.433 -8.189 1.795 1.00 95.69 84 MET A CA 1
ATOM 623 C C . MET A 1 84 ? -0.859 -8.482 2.571 1.00 95.69 84 MET A C 1
ATOM 625 O O . MET A 1 84 ? -1.611 -9.364 2.174 1.00 95.69 84 MET A O 1
ATOM 629 N N . LEU A 1 85 ? -1.164 -7.723 3.629 1.00 95.81 85 LEU A N 1
ATOM 630 C CA . LEU A 1 85 ? -2.416 -7.890 4.380 1.00 95.81 85 LEU A CA 1
ATOM 631 C C . LEU A 1 85 ? -3.656 -7.569 3.533 1.00 95.81 85 LEU A C 1
ATOM 633 O O . LEU A 1 85 ? -4.674 -8.255 3.635 1.00 95.81 85 LEU A O 1
ATOM 637 N N . LEU A 1 86 ? -3.584 -6.525 2.700 1.00 93.88 86 LEU A N 1
ATOM 638 C CA . LEU A 1 86 ? -4.674 -6.153 1.794 1.00 93.88 86 LEU A CA 1
ATOM 639 C C . LEU A 1 86 ? -4.911 -7.258 0.751 1.00 93.88 86 LEU A C 1
ATOM 641 O O . LEU A 1 86 ? -6.051 -7.683 0.541 1.00 93.88 86 LEU A O 1
ATOM 645 N N . LEU A 1 87 ? -3.827 -7.766 0.161 1.00 90.81 87 LEU A N 1
ATOM 646 C CA . LEU A 1 87 ? -3.821 -8.887 -0.777 1.00 90.81 87 LEU A CA 1
ATOM 647 C C . LEU A 1 87 ? -4.404 -10.165 -0.173 1.00 90.81 87 LEU A C 1
ATOM 649 O O . LEU A 1 87 ? -5.269 -10.780 -0.788 1.00 90.81 87 LEU A O 1
ATOM 653 N N . ASP A 1 88 ? -4.014 -10.529 1.047 1.00 90.69 88 ASP A N 1
ATOM 654 C CA . ASP A 1 88 ? -4.549 -11.714 1.725 1.00 90.69 88 ASP A CA 1
ATOM 655 C C . ASP A 1 88 ? -6.067 -11.607 1.965 1.00 90.69 88 ASP A C 1
ATOM 657 O O . ASP A 1 88 ? -6.769 -12.621 1.996 1.00 90.69 88 ASP A O 1
ATOM 661 N N . ARG A 1 89 ? -6.606 -10.386 2.120 1.00 85.31 89 ARG A N 1
ATOM 662 C CA . ARG A 1 89 ? -8.039 -10.170 2.372 1.00 85.31 89 ARG A CA 1
ATOM 663 C C . ARG A 1 89 ? -8.893 -10.154 1.104 1.00 85.31 89 ARG A C 1
ATOM 665 O O . ARG A 1 89 ? -10.028 -10.628 1.152 1.00 85.31 89 ARG A O 1
ATOM 672 N N . LYS A 1 90 ? -8.412 -9.547 0.016 1.00 79.38 90 LYS A N 1
ATOM 673 C CA . LYS A 1 90 ? -9.221 -9.289 -1.196 1.00 79.38 90 LYS A CA 1
ATOM 674 C C . LYS A 1 90 ? -8.641 -9.861 -2.487 1.00 79.38 90 LYS A C 1
ATOM 676 O O . LYS A 1 90 ? -9.341 -9.865 -3.495 1.00 79.38 90 LYS A O 1
ATOM 681 N N . G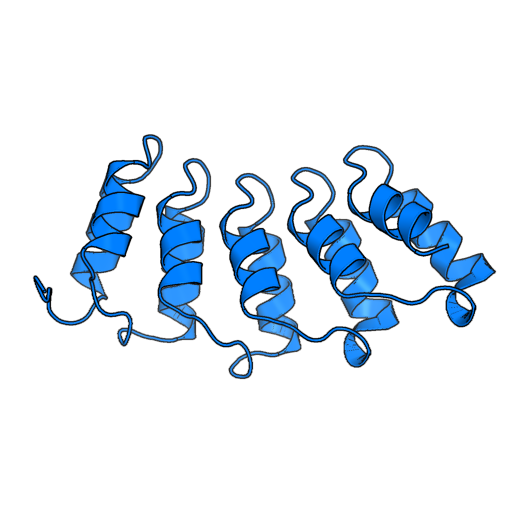LY A 1 91 ? -7.417 -10.382 -2.466 1.00 76.75 91 GLY A N 1
ATOM 682 C CA . GLY A 1 91 ? -6.764 -11.011 -3.612 1.00 76.75 91 GLY A CA 1
ATOM 683 C C . GLY A 1 91 ? -6.896 -10.177 -4.885 1.00 76.75 91 GLY A C 1
ATOM 684 O O . GLY A 1 91 ? -6.493 -9.015 -4.928 1.00 76.75 91 GLY A O 1
ATOM 685 N N . ASN A 1 92 ? -7.527 -10.774 -5.897 1.00 69.38 92 ASN A N 1
ATOM 686 C CA . ASN A 1 92 ? -7.680 -10.202 -7.236 1.00 69.38 92 ASN A CA 1
ATOM 687 C C . ASN A 1 92 ? -8.697 -9.049 -7.327 1.00 69.38 92 ASN A C 1
ATOM 689 O O . ASN A 1 92 ? -8.784 -8.423 -8.381 1.00 69.38 92 ASN A O 1
ATOM 693 N N . ASP A 1 93 ? -9.458 -8.756 -6.267 1.00 76.31 93 ASP A N 1
ATOM 694 C CA . ASP A 1 93 ? -10.413 -7.638 -6.268 1.00 76.31 93 ASP A CA 1
ATOM 695 C C . ASP A 1 93 ? -9.716 -6.273 -6.122 1.00 76.31 93 ASP A C 1
ATOM 697 O O . ASP A 1 93 ? -10.343 -5.230 -6.315 1.00 76.31 93 ASP A O 1
ATOM 701 N N . ILE A 1 94 ? -8.426 -6.255 -5.769 1.00 81.94 94 ILE A N 1
ATOM 702 C CA . ILE A 1 94 ? -7.659 -5.016 -5.666 1.00 81.94 94 ILE A CA 1
ATOM 703 C C . ILE A 1 94 ? -7.261 -4.542 -7.066 1.00 81.94 94 ILE A C 1
ATOM 705 O O . ILE A 1 94 ? -6.599 -5.250 -7.825 1.00 81.94 94 ILE A O 1
ATOM 709 N N . GLN A 1 95 ? -7.638 -3.307 -7.391 1.00 77.75 95 GLN A N 1
ATOM 710 C CA . GLN A 1 95 ? -7.206 -2.647 -8.616 1.00 77.75 95 GLN A CA 1
ATOM 711 C C . GLN A 1 95 ? -5.797 -2.083 -8.433 1.00 77.75 95 GLN A C 1
ATOM 713 O O . GLN A 1 95 ? -5.597 -1.123 -7.690 1.00 77.75 95 GLN A O 1
ATOM 718 N N . ILE A 1 96 ? -4.826 -2.672 -9.131 1.00 81.94 96 ILE A N 1
ATOM 719 C CA . ILE A 1 96 ? -3.490 -2.095 -9.275 1.00 81.94 96 ILE A CA 1
ATOM 720 C C . ILE A 1 96 ? -3.444 -1.284 -10.553 1.00 81.94 96 ILE A C 1
ATOM 722 O O . ILE A 1 96 ? -3.607 -1.803 -11.656 1.00 81.94 96 ILE A O 1
ATOM 726 N N . THR A 1 97 ? -3.217 0.007 -10.380 1.00 88.31 97 THR A N 1
ATOM 727 C CA . THR A 1 97 ? -3.088 0.972 -11.462 1.00 88.31 97 THR A CA 1
ATOM 728 C C . THR A 1 97 ? -1.633 1.390 -11.622 1.00 88.31 97 THR A C 1
ATOM 730 O O . THR A 1 97 ? -0.778 1.116 -10.774 1.00 88.31 97 THR A O 1
ATOM 733 N N . GLU A 1 98 ? -1.352 2.108 -12.707 1.00 88.75 98 GLU A N 1
ATOM 734 C CA . GLU A 1 98 ? -0.064 2.770 -12.904 1.00 88.75 98 GLU A CA 1
ATOM 735 C C . GLU A 1 98 ? 0.308 3.664 -11.713 1.00 88.75 98 GLU A C 1
ATOM 737 O O . GLU A 1 98 ? 1.462 3.666 -11.299 1.00 88.75 98 GLU A O 1
ATOM 742 N N . GLU A 1 99 ? -0.656 4.366 -11.113 1.00 91.88 99 GLU A N 1
ATOM 743 C CA . GLU A 1 99 ? -0.421 5.253 -9.967 1.00 91.88 99 GLU A CA 1
ATOM 744 C C . GLU A 1 99 ? 0.069 4.486 -8.734 1.00 91.88 99 GLU A C 1
ATOM 746 O O . GLU A 1 99 ? 0.989 4.933 -8.044 1.00 91.88 99 GLU A O 1
ATOM 751 N N . VAL A 1 100 ? -0.479 3.293 -8.479 1.00 93.81 100 VAL A N 1
ATOM 752 C CA . VAL A 1 100 ? -0.015 2.424 -7.387 1.00 93.81 100 VAL A CA 1
ATOM 753 C C . VAL A 1 100 ? 1.415 1.946 -7.643 1.00 93.81 100 VAL A C 1
ATOM 755 O O . VAL A 1 100 ? 2.264 2.014 -6.749 1.00 93.81 100 VAL A O 1
ATOM 758 N N . VAL A 1 101 ? 1.711 1.500 -8.867 1.00 93.50 101 VAL A N 1
ATOM 759 C CA . VAL A 1 101 ? 3.064 1.054 -9.235 1.00 93.50 101 VAL A CA 1
ATOM 760 C C . VAL A 1 101 ? 4.048 2.226 -9.220 1.00 93.50 101 VAL A C 1
ATOM 762 O O . VAL A 1 101 ? 5.181 2.055 -8.787 1.00 93.50 101 VAL A O 1
ATOM 765 N N . SER A 1 102 ? 3.622 3.426 -9.611 1.00 94.69 102 SER A N 1
ATOM 766 C CA . SER A 1 102 ? 4.418 4.657 -9.576 1.00 94.69 102 SER A CA 1
ATOM 767 C C . SER A 1 102 ? 4.769 5.057 -8.142 1.00 94.69 102 SER A C 1
ATOM 769 O O . SER A 1 102 ? 5.930 5.344 -7.842 1.00 94.69 102 SER A O 1
ATOM 771 N N . ALA A 1 103 ? 3.801 4.984 -7.222 1.00 96.50 103 ALA A N 1
ATOM 772 C CA . ALA A 1 103 ? 4.040 5.214 -5.800 1.00 96.50 103 ALA A CA 1
ATOM 773 C C . ALA A 1 103 ? 5.054 4.214 -5.219 1.00 96.50 103 ALA A C 1
ATOM 775 O O . ALA A 1 103 ? 5.972 4.619 -4.505 1.00 96.50 103 ALA A O 1
ATOM 776 N N . ALA A 1 104 ? 4.941 2.930 -5.575 1.00 96.81 104 ALA A N 1
ATOM 777 C CA . ALA A 1 104 ? 5.923 1.915 -5.198 1.00 96.81 104 ALA A CA 1
ATOM 778 C C . ALA A 1 104 ? 7.297 2.177 -5.837 1.00 96.81 104 ALA A C 1
ATOM 780 O O . ALA A 1 104 ? 8.319 2.101 -5.165 1.00 96.81 104 ALA A O 1
ATOM 781 N N . ALA A 1 105 ? 7.342 2.530 -7.121 1.00 96.31 105 ALA A N 1
ATOM 782 C CA . ALA A 1 105 ? 8.579 2.777 -7.852 1.00 96.31 105 ALA A CA 1
ATOM 783 C C . ALA A 1 105 ? 9.364 3.970 -7.290 1.00 96.31 105 ALA A C 1
ATOM 785 O O . ALA A 1 105 ? 10.592 3.944 -7.297 1.00 96.31 105 ALA A O 1
ATOM 786 N N . GLY A 1 106 ? 8.673 4.985 -6.761 1.00 97.00 106 GLY A N 1
ATOM 787 C CA . GLY A 1 106 ? 9.274 6.127 -6.067 1.00 97.00 106 GLY A CA 1
ATOM 788 C C . GLY A 1 106 ? 9.664 5.869 -4.603 1.00 97.00 106 GLY A C 1
ATOM 789 O O . GLY A 1 106 ? 10.239 6.753 -3.970 1.00 97.00 106 GLY A O 1
ATOM 790 N N . ASN A 1 107 ? 9.354 4.698 -4.038 1.00 97.50 107 ASN A N 1
ATOM 791 C CA . ASN A 1 107 ? 9.625 4.380 -2.636 1.00 97.50 107 ASN A CA 1
ATOM 792 C C . ASN A 1 107 ? 11.094 3.972 -2.428 1.00 97.50 107 ASN A C 1
ATOM 794 O O . ASN A 1 107 ? 11.507 2.856 -2.736 1.00 97.50 107 ASN A O 1
ATOM 798 N N . GLU A 1 108 ? 11.883 4.867 -1.836 1.00 96.06 108 GLU A N 1
ATOM 799 C CA . GLU A 1 108 ? 13.343 4.714 -1.768 1.00 96.06 108 GLU A CA 1
ATOM 800 C C . GLU A 1 108 ? 13.845 3.564 -0.890 1.00 96.06 108 GLU A C 1
ATOM 802 O O . GLU A 1 108 ? 14.977 3.115 -1.054 1.00 96.06 108 GLU A O 1
ATOM 807 N N . LYS A 1 109 ? 13.032 3.078 0.052 1.00 95.69 109 LYS A N 1
ATOM 808 C CA . LYS A 1 109 ? 13.463 2.030 0.991 1.00 95.69 109 LYS A CA 1
ATOM 809 C C . LYS A 1 109 ? 12.971 0.649 0.593 1.00 95.69 109 LYS A C 1
ATOM 811 O O . LYS A 1 109 ? 13.746 -0.299 0.627 1.00 95.69 109 LYS A O 1
ATOM 816 N N . SER A 1 110 ? 11.705 0.562 0.198 1.00 95.12 110 SER A N 1
ATOM 817 C CA . SER A 1 110 ? 11.001 -0.704 -0.028 1.00 95.12 110 SER A CA 1
ATOM 818 C C . SER A 1 110 ? 10.436 -0.825 -1.447 1.00 95.12 110 SER A C 1
ATOM 820 O O . SER A 1 110 ? 9.729 -1.785 -1.751 1.00 95.12 110 SER A O 1
ATOM 822 N N . GLY A 1 111 ? 10.707 0.149 -2.323 1.00 96.56 111 GLY A N 1
ATOM 823 C CA . GLY A 1 111 ? 10.093 0.242 -3.646 1.00 96.56 111 GLY A CA 1
ATOM 824 C C . GLY A 1 111 ? 10.333 -0.966 -4.530 1.00 96.56 111 GLY A C 1
ATOM 825 O O . GLY A 1 111 ? 9.376 -1.517 -5.065 1.00 96.56 111 GLY A O 1
ATOM 826 N N . LYS A 1 112 ? 11.572 -1.456 -4.615 1.00 96.00 112 LYS A N 1
ATOM 827 C CA . LYS A 1 112 ? 11.900 -2.690 -5.343 1.00 96.00 112 LYS A CA 1
ATOM 828 C C . LYS A 1 112 ? 11.041 -3.872 -4.887 1.00 96.00 112 LYS A C 1
ATOM 830 O O . LYS A 1 112 ? 10.469 -4.588 -5.708 1.00 96.00 112 LYS A O 1
ATOM 835 N N . GLU A 1 113 ? 10.962 -4.105 -3.582 1.00 96.75 113 GLU A N 1
ATOM 836 C CA . GLU A 1 113 ? 10.231 -5.230 -3.007 1.00 96.75 113 GLU A CA 1
ATOM 837 C C . GLU A 1 113 ? 8.727 -5.105 -3.231 1.00 96.75 113 GLU A C 1
ATOM 839 O O . GLU A 1 113 ? 8.079 -6.122 -3.485 1.00 96.75 113 GLU A O 1
ATOM 844 N N . ILE A 1 114 ? 8.187 -3.887 -3.142 1.00 96.44 114 ILE A N 1
ATOM 845 C CA . ILE A 1 114 ? 6.770 -3.611 -3.380 1.00 96.44 114 ILE A CA 1
ATOM 846 C C . ILE A 1 114 ? 6.442 -3.765 -4.867 1.00 96.44 114 ILE A C 1
ATOM 848 O O . ILE A 1 114 ? 5.516 -4.498 -5.193 1.00 96.44 114 ILE A O 1
ATOM 852 N N . VAL A 1 115 ? 7.215 -3.160 -5.777 1.00 94.62 115 VAL A N 1
ATOM 853 C CA . VAL A 1 115 ? 7.017 -3.304 -7.232 1.00 94.62 115 VAL A CA 1
ATOM 854 C C . VAL A 1 115 ? 7.054 -4.775 -7.629 1.00 94.62 115 VAL A C 1
ATOM 856 O O . VAL A 1 115 ? 6.156 -5.240 -8.324 1.00 94.62 115 VAL A O 1
ATOM 859 N N . ARG A 1 116 ? 8.027 -5.545 -7.125 1.00 93.81 116 ARG A N 1
ATOM 860 C CA . ARG A 1 116 ? 8.076 -6.991 -7.372 1.00 93.81 116 ARG A CA 1
ATOM 861 C C . ARG A 1 116 ? 6.819 -7.706 -6.871 1.00 93.81 116 ARG A C 1
ATOM 863 O O . ARG A 1 116 ? 6.270 -8.509 -7.612 1.00 93.81 116 ARG A O 1
ATOM 870 N N . LEU A 1 117 ? 6.356 -7.409 -5.653 1.00 92.81 117 LEU A N 1
ATOM 871 C CA . LEU A 1 117 ? 5.142 -8.014 -5.091 1.00 92.81 117 LEU A CA 1
ATOM 872 C C . LEU A 1 117 ? 3.908 -7.729 -5.961 1.00 92.81 117 LEU A C 1
ATOM 874 O O . LEU A 1 117 ? 3.114 -8.634 -6.204 1.00 92.81 117 LEU A O 1
ATOM 878 N N . LEU A 1 118 ? 3.761 -6.492 -6.442 1.00 90.75 118 LEU A N 1
ATOM 879 C CA . LEU A 1 118 ? 2.659 -6.108 -7.324 1.00 90.75 118 LEU A CA 1
ATOM 880 C C . LEU A 1 118 ? 2.739 -6.842 -8.675 1.00 90.75 118 LEU A C 1
ATOM 882 O O . LEU A 1 118 ? 1.738 -7.372 -9.147 1.00 90.75 118 LEU A O 1
ATOM 886 N N . LEU A 1 119 ? 3.929 -6.953 -9.271 1.00 87.75 119 LEU A N 1
ATOM 887 C CA . LEU A 1 119 ? 4.123 -7.700 -10.521 1.00 87.75 119 LEU A CA 1
ATOM 888 C C . LEU A 1 119 ? 3.909 -9.214 -10.342 1.00 87.75 119 LEU A C 1
ATOM 890 O O . LEU A 1 119 ? 3.383 -9.878 -11.231 1.00 87.75 119 LEU A O 1
ATOM 894 N N . ASP A 1 120 ? 4.296 -9.790 -9.201 1.00 86.75 120 ASP A N 1
ATOM 895 C CA . ASP A 1 120 ? 4.076 -11.211 -8.892 1.00 86.75 120 ASP A CA 1
ATOM 896 C C . ASP A 1 120 ? 2.582 -11.556 -8.807 1.00 86.75 120 ASP A C 1
ATOM 898 O O . ASP A 1 120 ? 2.176 -12.624 -9.263 1.00 86.75 120 ASP A O 1
ATOM 902 N N . TYR A 1 121 ? 1.765 -10.660 -8.247 1.00 81.75 121 TYR A N 1
ATOM 903 C CA . TYR A 1 121 ? 0.333 -10.901 -8.056 1.00 81.75 121 TYR A CA 1
ATOM 904 C C . TYR A 1 121 ? -0.516 -10.647 -9.306 1.00 81.75 121 TYR A C 1
ATOM 906 O O . TYR A 1 121 ? -1.468 -11.388 -9.545 1.00 81.75 121 TYR A O 1
ATOM 914 N N . TRP A 1 122 ? -0.189 -9.628 -10.104 1.00 76.25 122 TRP A N 1
ATOM 915 C CA . TRP A 1 122 ? -1.011 -9.220 -11.255 1.00 76.25 122 TRP A CA 1
ATOM 916 C C . TRP A 1 122 ? -0.402 -9.541 -12.619 1.00 76.25 122 TRP A C 1
ATOM 918 O O . TRP A 1 122 ? -1.050 -9.347 -13.646 1.00 76.25 122 TRP A O 1
ATOM 928 N N . GLY A 1 123 ? 0.806 -10.099 -12.633 1.00 69.06 123 GLY A N 1
ATOM 929 C CA . GLY A 1 123 ? 1.499 -10.496 -13.847 1.00 69.06 123 GLY A CA 1
ATOM 930 C C . GLY A 1 123 ? 2.116 -9.322 -14.602 1.00 69.06 123 GLY A C 1
ATOM 931 O O . GLY A 1 123 ? 2.268 -8.210 -14.096 1.00 69.06 123 GLY A O 1
ATOM 932 N N . ASP A 1 124 ? 2.480 -9.605 -15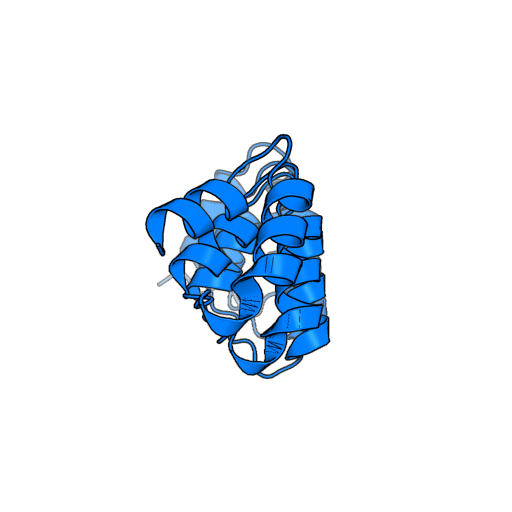.846 1.00 66.31 124 ASP A N 1
ATOM 933 C CA . ASP A 1 124 ? 3.330 -8.750 -16.675 1.00 66.31 124 ASP A CA 1
ATOM 934 C C . ASP A 1 124 ? 2.521 -7.695 -17.470 1.00 66.31 124 ASP A C 1
ATOM 936 O O . ASP A 1 124 ? 2.989 -7.125 -18.449 1.00 66.31 124 ASP A O 1
ATOM 940 N N . GLU A 1 125 ? 1.272 -7.409 -17.077 1.00 66.12 125 GLU A N 1
ATOM 941 C CA . GLU A 1 125 ? 0.396 -6.457 -17.787 1.00 66.12 125 GLU A CA 1
ATOM 942 C C . GLU A 1 125 ? 0.704 -4.979 -17.497 1.00 66.12 125 GLU A C 1
ATOM 944 O O . GLU A 1 125 ? 0.117 -4.085 -18.117 1.00 66.12 125 GLU A O 1
ATOM 949 N N . VAL A 1 126 ? 1.646 -4.697 -16.593 1.00 71.75 126 VAL A N 1
ATOM 950 C CA . VAL A 1 126 ? 2.075 -3.327 -16.300 1.00 71.75 126 VAL A CA 1
ATOM 951 C C . VAL A 1 126 ? 2.793 -2.753 -17.519 1.00 71.75 126 VAL A C 1
ATOM 953 O O . VAL A 1 126 ? 3.855 -3.218 -17.930 1.00 71.75 126 VAL A O 1
ATOM 956 N N . LYS A 1 127 ? 2.201 -1.713 -18.105 1.00 78.12 127 LYS A N 1
ATOM 957 C CA . LYS A 1 127 ? 2.811 -0.963 -19.206 1.00 78.12 127 LYS A CA 1
ATOM 958 C C . LYS A 1 127 ? 3.873 -0.029 -18.655 1.00 78.12 127 LYS A C 1
ATOM 960 O O . LYS A 1 127 ? 3.597 0.734 -17.731 1.00 78.12 127 LYS A O 1
ATOM 965 N N . ILE A 1 128 ? 5.060 -0.046 -19.253 1.00 81.06 128 ILE A N 1
ATOM 966 C CA . ILE A 1 128 ? 6.121 0.891 -18.886 1.00 81.06 128 ILE A CA 1
ATOM 967 C C . ILE A 1 128 ? 5.798 2.254 -19.500 1.00 81.06 128 ILE A C 1
ATOM 969 O O . ILE A 1 128 ? 5.949 2.463 -20.706 1.00 81.06 128 ILE A O 1
ATOM 973 N N . THR A 1 129 ? 5.350 3.182 -18.662 1.00 88.62 129 THR A N 1
ATOM 974 C CA . THR A 1 129 ? 5.027 4.558 -19.049 1.00 88.62 129 THR A CA 1
ATOM 975 C C . THR A 1 129 ? 6.148 5.524 -18.680 1.00 88.62 129 THR A C 1
ATOM 977 O O . THR A 1 129 ? 7.010 5.236 -17.845 1.00 88.62 129 THR A O 1
ATOM 980 N N . GLU A 1 130 ? 6.115 6.729 -19.255 1.00 89.00 130 GLU A N 1
ATOM 981 C CA . GLU A 1 130 ? 7.018 7.814 -18.853 1.00 89.00 130 GLU A CA 1
ATOM 982 C C . GLU A 1 130 ? 6.888 8.139 -17.349 1.00 89.00 130 GLU A C 1
ATOM 984 O O . GLU A 1 130 ? 7.881 8.466 -16.695 1.00 89.00 130 GLU A O 1
ATOM 989 N N . GLY A 1 131 ? 5.679 8.010 -16.788 1.00 90.06 131 GLY A N 1
ATOM 990 C CA . GLY A 1 131 ? 5.407 8.201 -15.363 1.00 90.06 131 GLY A CA 1
ATOM 991 C C . GLY A 1 131 ? 6.203 7.236 -14.486 1.00 90.06 131 GLY A C 1
ATOM 992 O O . GLY A 1 131 ? 6.910 7.678 -13.578 1.00 90.06 131 GLY A O 1
ATOM 993 N N . LEU A 1 132 ? 6.178 5.940 -14.812 1.00 90.62 132 LEU A N 1
ATOM 994 C CA . LEU A 1 132 ? 6.938 4.918 -14.085 1.00 90.62 132 LEU A CA 1
ATOM 995 C C . LEU A 1 132 ? 8.451 5.116 -14.203 1.00 90.62 132 LEU A C 1
ATOM 997 O O . LEU A 1 132 ? 9.165 5.010 -13.205 1.00 90.62 132 LEU A O 1
ATOM 1001 N N . VAL A 1 133 ? 8.945 5.483 -15.389 1.00 91.56 133 VAL A N 1
ATOM 1002 C CA . VAL A 1 133 ? 10.370 5.800 -15.584 1.00 91.56 133 VAL A CA 1
ATOM 1003 C C . VAL A 1 133 ? 10.778 7.007 -14.733 1.00 91.56 133 VAL A C 1
ATOM 1005 O O . VAL A 1 133 ? 11.816 6.989 -14.066 1.00 91.56 133 VAL A O 1
ATOM 1008 N N . LYS A 1 134 ? 9.955 8.061 -14.693 1.00 94.69 134 LYS A N 1
ATOM 1009 C CA . LYS A 1 134 ? 10.193 9.232 -13.832 1.00 94.69 134 LYS A CA 1
ATOM 1010 C C . LYS A 1 134 ? 10.167 8.870 -12.347 1.00 94.69 134 LYS A C 1
ATOM 1012 O O . LYS A 1 134 ? 10.966 9.414 -11.590 1.00 94.69 134 LYS A O 1
ATOM 1017 N N . ALA A 1 135 ? 9.278 7.976 -11.925 1.00 95.38 135 ALA A N 1
ATOM 1018 C CA . ALA A 1 135 ? 9.218 7.519 -10.541 1.00 95.38 135 ALA A CA 1
ATOM 1019 C C . ALA A 1 135 ? 10.485 6.738 -10.155 1.00 95.38 135 ALA A C 1
ATOM 1021 O O . ALA A 1 135 ? 11.144 7.096 -9.180 1.00 95.38 135 ALA A O 1
ATOM 1022 N N . ALA A 1 136 ? 10.888 5.759 -10.972 1.00 94.88 136 ALA A N 1
ATOM 1023 C CA . ALA A 1 136 ? 12.089 4.956 -10.742 1.00 94.88 136 ALA A CA 1
ATOM 1024 C C . ALA A 1 136 ? 13.375 5.805 -10.751 1.00 94.88 136 ALA A C 1
ATOM 1026 O O . ALA A 1 136 ? 14.231 5.647 -9.891 1.00 94.88 136 ALA A O 1
ATOM 1027 N N . THR A 1 137 ? 13.504 6.768 -11.668 1.00 93.94 137 THR A N 1
ATOM 1028 C CA . THR A 1 137 ? 14.688 7.656 -11.731 1.00 93.94 137 THR A CA 1
ATOM 1029 C C . THR A 1 137 ? 14.801 8.630 -10.557 1.00 93.94 137 THR A C 1
ATOM 1031 O O . THR A 1 137 ? 15.897 9.101 -10.259 1.00 93.94 137 THR A O 1
ATOM 1034 N N . ARG A 1 138 ? 13.688 8.949 -9.885 1.00 94.56 138 ARG A N 1
ATOM 1035 C CA . ARG A 1 138 ? 13.679 9.767 -8.660 1.00 94.56 138 ARG A CA 1
ATOM 1036 C C . ARG A 1 138 ? 13.972 8.958 -7.403 1.00 94.56 138 ARG A C 1
ATOM 1038 O O . ARG A 1 138 ? 14.281 9.557 -6.379 1.00 94.56 138 ARG A O 1
ATOM 1045 N N . ASN A 1 139 ? 13.874 7.636 -7.474 1.00 96.19 139 ASN A N 1
ATOM 1046 C CA . ASN A 1 139 ? 14.153 6.750 -6.360 1.00 96.19 139 ASN A CA 1
ATOM 1047 C C . ASN A 1 139 ? 15.671 6.594 -6.188 1.00 96.19 139 ASN A C 1
ATOM 1049 O O . ASN A 1 139 ? 16.324 5.835 -6.904 1.00 96.19 139 ASN A O 1
ATOM 1053 N N . SER A 1 140 ? 16.230 7.325 -5.223 1.00 95.69 140 SER A N 1
ATOM 1054 C CA . SER A 1 140 ? 17.675 7.338 -4.968 1.00 95.69 140 SER A CA 1
ATOM 1055 C C . SER A 1 140 ? 18.199 6.103 -4.222 1.00 95.69 140 SER A C 1
ATOM 1057 O O . SER A 1 140 ? 19.413 5.924 -4.128 1.00 95.69 140 SER A O 1
ATOM 1059 N N . GLY A 1 141 ? 17.305 5.260 -3.695 1.00 95.62 141 GLY A N 1
ATOM 1060 C CA . GLY A 1 141 ? 17.667 4.092 -2.894 1.00 95.62 141 GLY A CA 1
ATOM 1061 C C . GLY A 1 141 ? 17.762 2.792 -3.692 1.00 95.62 141 GLY A C 1
ATOM 1062 O O . GLY A 1 141 ? 18.754 2.081 -3.564 1.00 95.62 141 GLY A O 1
ATOM 1063 N N . ASN A 1 142 ? 16.752 2.478 -4.508 1.00 95.06 142 ASN A N 1
ATOM 1064 C CA . ASN A 1 142 ? 16.677 1.240 -5.301 1.00 95.06 142 ASN A CA 1
ATOM 1065 C C . ASN A 1 142 ? 16.054 1.441 -6.700 1.00 95.06 142 ASN A C 1
ATOM 1067 O O . ASN A 1 142 ? 15.498 0.513 -7.292 1.00 95.06 142 ASN A O 1
ATOM 1071 N N . GLY A 1 143 ? 16.131 2.664 -7.236 1.00 96.31 143 GLY A N 1
ATOM 1072 C CA . GLY A 1 143 ? 15.543 3.026 -8.526 1.00 96.31 143 GLY A CA 1
ATOM 1073 C C . GLY A 1 143 ? 16.101 2.255 -9.725 1.00 96.31 143 GLY A C 1
ATOM 1074 O O . GLY A 1 143 ? 15.350 1.949 -10.651 1.00 96.31 143 GLY A O 1
ATOM 1075 N N . GLU A 1 144 ? 17.389 1.891 -9.709 1.00 96.25 144 GLU A N 1
ATOM 1076 C CA . GLU A 1 144 ? 18.000 1.064 -10.761 1.00 96.25 144 GLU A CA 1
ATOM 1077 C C . GLU A 1 144 ? 17.383 -0.340 -10.777 1.00 96.25 144 GLU A C 1
ATOM 1079 O O . GLU A 1 144 ? 16.978 -0.830 -11.831 1.00 96.25 144 GLU A O 1
ATOM 1084 N N . GLU A 1 145 ? 17.229 -0.968 -9.611 1.00 96.00 145 GLU A N 1
ATOM 1085 C CA . GLU A 1 145 ? 16.603 -2.280 -9.482 1.00 96.00 145 GLU A CA 1
ATOM 1086 C C . GLU A 1 145 ? 15.109 -2.249 -9.799 1.00 96.00 145 GLU A C 1
ATOM 1088 O O . GLU A 1 145 ? 14.595 -3.192 -10.399 1.00 96.00 145 GLU A O 1
ATOM 1093 N N . VAL A 1 146 ? 14.410 -1.175 -9.422 1.00 95.75 146 VAL A N 1
ATOM 1094 C CA . VAL A 1 146 ? 13.016 -0.950 -9.825 1.00 95.75 146 VAL A CA 1
ATOM 1095 C C . VAL A 1 146 ? 12.916 -0.877 -11.348 1.00 95.75 146 VAL A C 1
ATOM 1097 O O . VAL A 1 146 ? 12.085 -1.568 -11.935 1.00 95.75 146 VAL A O 1
ATOM 1100 N N . MET A 1 147 ? 13.773 -0.089 -12.003 1.00 94.38 147 MET A N 1
ATOM 1101 C CA . MET A 1 147 ? 13.769 0.031 -13.461 1.00 94.38 147 MET A CA 1
ATOM 1102 C C . MET A 1 147 ? 14.110 -1.302 -14.138 1.00 94.38 147 MET A C 1
ATOM 1104 O O . MET A 1 147 ? 13.475 -1.664 -15.126 1.00 94.38 147 MET A O 1
ATOM 1108 N N . ALA A 1 148 ? 15.062 -2.062 -13.592 1.00 93.62 148 ALA A N 1
ATOM 1109 C CA . ALA A 1 148 ? 15.398 -3.392 -14.091 1.00 93.62 148 ALA A CA 1
ATOM 1110 C C . ALA A 1 148 ? 14.201 -4.357 -14.013 1.00 93.62 148 ALA A C 1
ATOM 1112 O O . ALA A 1 148 ? 13.904 -5.024 -15.001 1.00 93.62 148 ALA A O 1
ATOM 1113 N N . LEU A 1 149 ? 13.473 -4.381 -12.888 1.00 91.31 149 LEU A N 1
ATOM 1114 C CA . LEU A 1 149 ? 12.262 -5.199 -12.728 1.00 91.31 149 LEU A CA 1
ATOM 1115 C C . LEU A 1 149 ? 11.162 -4.804 -13.717 1.00 91.31 149 LEU A C 1
ATOM 1117 O O . LEU A 1 149 ? 10.530 -5.673 -14.314 1.00 91.31 149 LEU A O 1
ATOM 1121 N N . LEU A 1 150 ? 10.944 -3.499 -13.904 1.00 89.38 150 LEU A N 1
ATOM 1122 C CA . LEU A 1 150 ? 9.961 -2.999 -14.862 1.00 89.38 150 LEU A CA 1
ATOM 1123 C C . LEU A 1 150 ? 10.335 -3.371 -16.300 1.00 89.38 150 LEU A C 1
ATOM 1125 O O . LEU A 1 150 ? 9.446 -3.700 -17.066 1.00 89.38 150 LEU A O 1
ATOM 1129 N N . LEU A 1 151 ? 11.616 -3.366 -16.676 1.00 87.75 151 LEU A N 1
ATOM 1130 C CA . LEU A 1 151 ? 12.057 -3.781 -18.015 1.00 87.75 151 LEU A CA 1
ATOM 1131 C C . LEU A 1 151 ? 12.003 -5.299 -18.233 1.00 87.75 151 LEU A C 1
ATOM 1133 O O . LEU A 1 151 ? 11.792 -5.740 -19.358 1.00 87.75 151 LEU A O 1
ATOM 1137 N N . GLU A 1 152 ? 12.224 -6.095 -17.185 1.00 86.38 152 GLU A N 1
ATOM 1138 C CA . GLU A 1 152 ? 12.162 -7.560 -17.259 1.00 86.38 152 GLU A CA 1
ATOM 1139 C C . GLU A 1 152 ? 10.721 -8.065 -17.398 1.00 86.38 152 GLU A C 1
ATOM 1141 O O . GLU A 1 152 ? 10.479 -9.056 -18.085 1.00 86.38 152 GLU A O 1
ATOM 1146 N N . ARG A 1 153 ? 9.775 -7.388 -16.736 1.00 79.94 153 ARG A N 1
ATOM 1147 C CA . ARG A 1 153 ? 8.400 -7.873 -16.548 1.00 79.94 153 ARG A CA 1
ATOM 1148 C C . ARG A 1 153 ? 7.308 -6.942 -17.059 1.00 79.94 153 ARG A C 1
ATOM 1150 O O . ARG A 1 153 ? 6.141 -7.300 -17.021 1.00 79.94 153 ARG A O 1
ATOM 1157 N N . GLY A 1 154 ? 7.650 -5.733 -17.477 1.00 67.38 154 GLY A N 1
ATOM 1158 C CA . GLY A 1 154 ? 6.706 -4.798 -18.070 1.00 67.38 154 GLY A CA 1
ATOM 1159 C C . GLY A 1 154 ? 6.558 -5.037 -19.567 1.00 67.38 154 GLY A C 1
ATOM 1160 O O . GLY A 1 154 ? 7.516 -5.377 -20.261 1.00 67.38 154 GLY A O 1
ATOM 1161 N N . ASN A 1 155 ? 5.353 -4.815 -20.082 1.00 66.44 155 ASN A N 1
ATOM 1162 C CA . ASN A 1 155 ? 5.095 -4.844 -21.520 1.00 66.44 155 ASN A CA 1
ATOM 1163 C C . ASN A 1 155 ? 5.553 -3.533 -22.196 1.00 66.44 155 ASN A C 1
ATOM 1165 O O . ASN A 1 155 ? 5.530 -2.477 -21.559 1.00 66.44 155 ASN A O 1
ATOM 1169 N N . ASP A 1 156 ? 5.942 -3.634 -23.480 1.00 56.38 156 ASP A N 1
ATOM 1170 C CA . ASP A 1 156 ? 6.464 -2.600 -24.404 1.00 56.38 156 ASP A CA 1
ATOM 1171 C C . ASP A 1 156 ? 6.475 -1.140 -23.901 1.00 56.38 156 ASP A C 1
ATOM 1173 O O . ASP A 1 156 ? 5.435 -0.543 -23.612 1.00 56.38 156 ASP A O 1
ATOM 1177 N N . VAL A 1 157 ? 7.657 -0.511 -23.937 1.00 52.78 157 VAL A N 1
ATOM 1178 C CA . VAL A 1 157 ? 7.837 0.927 -23.675 1.00 52.78 157 VAL A CA 1
ATOM 1179 C C . VAL A 1 157 ? 7.091 1.739 -24.736 1.00 52.78 157 VAL A C 1
ATOM 1181 O O . VAL A 1 157 ? 7.510 1.787 -25.894 1.00 52.78 157 VAL A O 1
ATOM 1184 N N . GLN A 1 158 ? 6.016 2.430 -24.350 1.00 46.81 158 GLN A N 1
ATOM 1185 C CA . GLN A 1 158 ? 5.376 3.421 -25.217 1.00 46.81 158 GLN A CA 1
ATOM 1186 C C . GLN A 1 158 ? 5.753 4.831 -24.769 1.00 46.81 158 GLN A C 1
ATOM 1188 O O . GLN A 1 158 ? 5.338 5.304 -23.714 1.00 46.81 158 GLN A O 1
ATOM 1193 N N . ALA A 1 159 ? 6.548 5.506 -25.597 1.00 36.66 159 ALA A N 1
ATOM 1194 C CA . ALA A 1 159 ? 6.728 6.947 -25.517 1.00 36.66 159 ALA A CA 1
ATOM 1195 C C . ALA A 1 159 ? 5.498 7.613 -26.153 1.00 36.66 159 ALA A C 1
ATOM 1197 O O . ALA A 1 159 ? 5.388 7.649 -27.379 1.00 36.66 159 ALA A O 1
ATOM 1198 N N . THR A 1 160 ? 4.557 8.077 -25.333 1.00 41.16 160 THR A N 1
ATOM 1199 C CA . THR A 1 160 ? 3.492 9.003 -25.759 1.00 41.16 160 THR A CA 1
ATOM 1200 C C . THR A 1 160 ? 3.831 10.418 -25.352 1.00 41.16 160 THR A C 1
ATOM 1202 O O . THR A 1 160 ? 4.185 10.585 -24.164 1.00 41.16 160 THR A O 1
#

Sequence (160 aa):
TEEIIKAVAGNTENGTEVMTLLLEHRGDEIKITEEVVMAAAGNSKSGKEVMKLLLELRGDEINITEELVKVAAGNTECGKEVIMLLLDRKGNDIQITEEVVSAAAGNEKSGKEIVRLLLDYWGDEVKITEGLVKAATRNSGNGEEVMALLLERGNDVQAT

Solvent-accessible surface area (backbone atoms only — not comparable to full-atom values): 8195 Å² total; per-residue (Å²): 110,61,69,58,53,24,52,31,31,42,28,62,82,61,15,48,64,53,46,50,52,46,46,76,76,40,36,94,79,55,76,79,44,71,65,30,53,39,26,6,34,50,15,56,70,33,8,41,60,32,41,50,52,47,46,74,78,44,39,92,66,58,78,82,45,55,66,45,51,24,41,9,33,46,20,50,69,30,8,57,62,36,47,50,54,53,38,76,73,50,50,87,74,54,70,82,48,71,65,31,48,24,31,6,27,41,15,42,73,39,8,44,63,36,40,50,52,52,40,71,74,69,44,51,77,50,66,42,36,67,66,43,54,56,20,11,74,66,11,87,63,38,12,68,60,28,45,50,51,44,67,76,44,29,37,74,78,53,92,127

Radius of gyration: 16.48 Å; Cα contacts (8 Å, |Δi|>4): 280; chains: 1; bounding box: 38×24×51 Å

Nearest PDB structures (foldseek):
  8hpp-assembly1_A  TM=4.124E-01  e=1.015E+00  Homo sapiens

Secondary structure (DSSP, 8-state):
-HHHHHHHHT-TTTHHHHHHHHHHHHGGG----HHHHHHHHT-TTTHHHHHHHHHHHHGGG----HHHHHHHHH-TTTHHHHHHHHHHHHGGGS---HHHHHHHHT-TTTHHHHHHHHHHHH-TT-B--HHHHHHHHH-TTTHHHHHHHHHHHSB-----